Protein AF-A0A2P8CSY3-F1 (afdb_monomer_lite)

Radius of gyration: 19.94 Å; chains: 1; bounding box: 39×19×63 Å

InterPro domains:
  IPR027379 Cardiolipin synthase N-terminal [PF13396] (23-65)

Sequence (76 aa):
MSEEIIAIAGLAAVAAAMIAYVVLIIAAVIGIISARLTGGMKLVWCVLVFLAPFVGSILWFLVGRNNVQPAMYHYH

Foldseek 3Di:
DVVVVVVVVVVVVVVVVVVVLVVVLVVQLCVLVPDPDDPVVSVVSNVCSVCVVVVVVVCCVVPVVVPPDDPPPPPD

pLDDT: mean 87.02, std 9.39, range [57.19, 97.94]

Structure (mmCIF, N/CA/C/O backbone):
data_AF-A0A2P8CSY3-F1
#
_entry.id   AF-A0A2P8CSY3-F1
#
loop_
_atom_site.group_PDB
_atom_site.id
_atom_site.type_symbol
_atom_site.label_atom_id
_atom_site.label_alt_id
_atom_site.label_comp_id
_atom_site.label_asym_id
_atom_site.label_entity_id
_atom_site.label_seq_id
_atom_site.pdbx_PDB_ins_code
_atom_site.Cartn_x
_atom_site.Cartn_y
_atom_site.Cartn_z
_atom_site.occupancy
_atom_site.B_iso_or_equiv
_atom_site.auth_seq_id
_atom_site.auth_comp_id
_atom_site.auth_asym_id
_atom_site.auth_atom_id
_atom_site.pdbx_PDB_model_num
ATOM 1 N N . MET A 1 1 ? 26.654 3.119 -22.579 1.00 70.31 1 MET A N 1
ATOM 2 C CA . MET A 1 1 ? 26.426 4.384 -21.844 1.00 70.31 1 MET A CA 1
ATOM 3 C C . MET A 1 1 ? 24.937 4.651 -21.606 1.00 70.31 1 MET A C 1
ATOM 5 O O . MET A 1 1 ? 24.553 4.739 -20.454 1.00 70.31 1 MET A O 1
ATOM 9 N N . SER A 1 2 ? 24.077 4.748 -22.631 1.00 87.12 2 SER A N 1
ATOM 10 C CA . SER A 1 2 ? 22.632 5.012 -22.443 1.00 87.12 2 SER A CA 1
ATOM 11 C C . SER A 1 2 ? 21.865 3.873 -21.753 1.00 87.12 2 SER A C 1
ATOM 13 O O . SER A 1 2 ? 21.068 4.137 -20.861 1.00 87.12 2 SER A O 1
ATOM 15 N N . GLU A 1 3 ? 22.125 2.614 -22.115 1.00 90.75 3 GLU A N 1
ATOM 16 C CA . GLU A 1 3 ? 21.456 1.442 -21.516 1.00 90.75 3 GLU A CA 1
ATOM 17 C C . GLU A 1 3 ? 21.764 1.284 -20.021 1.00 90.75 3 GLU A C 1
ATOM 19 O O . GLU A 1 3 ? 20.883 0.989 -19.219 1.00 90.75 3 GLU A O 1
ATOM 24 N N . GLU A 1 4 ? 23.009 1.554 -19.632 1.00 93.06 4 GLU A N 1
ATOM 25 C CA . GLU A 1 4 ? 23.461 1.509 -18.240 1.00 93.06 4 GLU A CA 1
ATOM 26 C C . GLU A 1 4 ? 22.780 2.592 -17.391 1.00 93.06 4 GLU A C 1
ATOM 28 O O . GLU A 1 4 ? 22.303 2.313 -16.292 1.00 93.06 4 GLU A O 1
ATOM 33 N N . ILE A 1 5 ? 22.636 3.807 -17.933 1.00 95.62 5 ILE A N 1
ATOM 34 C CA . ILE A 1 5 ? 21.896 4.895 -17.278 1.00 95.62 5 ILE A CA 1
ATOM 35 C C . ILE A 1 5 ? 20.426 4.507 -17.072 1.00 95.62 5 ILE A C 1
ATOM 37 O O . ILE A 1 5 ? 19.881 4.747 -15.995 1.00 95.62 5 ILE A O 1
ATOM 41 N N . ILE A 1 6 ? 19.788 3.881 -18.067 1.00 96.38 6 ILE A N 1
ATOM 42 C CA . ILE A 1 6 ? 18.394 3.420 -17.958 1.00 96.38 6 ILE A CA 1
ATOM 43 C C . ILE A 1 6 ? 18.261 2.350 -16.870 1.00 96.38 6 ILE A C 1
ATOM 45 O O . ILE A 1 6 ? 17.340 2.423 -16.056 1.00 96.38 6 ILE A O 1
ATOM 49 N N . ALA A 1 7 ? 19.184 1.388 -16.814 1.00 95.94 7 ALA A N 1
ATOM 50 C CA . ALA A 1 7 ? 19.169 0.342 -15.795 1.00 95.94 7 ALA A CA 1
ATOM 51 C C . ALA A 1 7 ? 19.328 0.918 -14.377 1.00 95.94 7 ALA A C 1
ATOM 53 O O . ALA A 1 7 ? 18.559 0.570 -13.478 1.00 95.94 7 ALA A O 1
ATOM 54 N N . ILE A 1 8 ? 20.272 1.845 -14.182 1.00 97.31 8 ILE A N 1
ATOM 55 C CA . ILE A 1 8 ? 20.497 2.513 -12.892 1.00 97.31 8 ILE A CA 1
ATOM 56 C C . ILE A 1 8 ? 19.277 3.350 -12.493 1.00 97.31 8 ILE A C 1
ATOM 58 O O . ILE A 1 8 ? 18.830 3.270 -11.349 1.00 97.31 8 ILE A O 1
ATOM 62 N N . ALA A 1 9 ? 18.704 4.117 -13.424 1.00 96.81 9 ALA A N 1
ATOM 63 C CA . ALA A 1 9 ? 17.503 4.908 -13.170 1.00 96.81 9 ALA A CA 1
ATOM 64 C C . ALA A 1 9 ? 16.303 4.019 -12.806 1.00 96.81 9 ALA A C 1
ATOM 66 O O . ALA A 1 9 ? 15.572 4.328 -11.865 1.00 96.81 9 ALA A O 1
ATOM 67 N N . GLY A 1 10 ? 16.133 2.889 -13.498 1.00 97.44 10 GLY A N 1
ATOM 68 C CA . GLY A 1 10 ? 15.106 1.898 -13.187 1.00 97.44 10 GLY A CA 1
ATOM 69 C C . GLY A 1 10 ? 15.276 1.309 -11.787 1.00 97.44 10 GLY A C 1
ATOM 70 O O . GLY A 1 10 ? 14.322 1.282 -11.010 1.00 97.44 10 GLY A O 1
ATOM 71 N N . LEU A 1 11 ? 16.498 0.911 -11.424 1.00 97.75 11 LEU A N 1
ATOM 72 C CA . LEU A 1 11 ? 16.797 0.397 -10.087 1.00 97.75 11 LEU A CA 1
ATOM 73 C C . LEU A 1 11 ? 16.540 1.451 -9.003 1.00 97.75 11 LEU A C 1
ATOM 75 O O . LEU A 1 11 ? 15.913 1.146 -7.988 1.00 97.75 11 LEU A O 1
ATOM 79 N N . ALA A 1 12 ? 16.977 2.692 -9.226 1.00 97.94 12 ALA A N 1
ATOM 80 C CA . ALA A 1 12 ? 16.750 3.799 -8.304 1.00 97.94 12 ALA A CA 1
ATOM 81 C C . ALA A 1 12 ? 15.253 4.091 -8.123 1.00 97.94 12 ALA A C 1
ATOM 83 O O . ALA A 1 12 ? 14.802 4.290 -6.996 1.00 97.94 12 ALA A O 1
ATOM 84 N N . ALA A 1 13 ? 14.469 4.056 -9.205 1.00 97.81 13 ALA A N 1
ATOM 85 C CA . ALA A 1 13 ? 13.023 4.240 -9.148 1.00 97.81 13 ALA A CA 1
ATOM 86 C C . ALA A 1 13 ? 12.335 3.123 -8.347 1.00 97.81 13 ALA A C 1
ATOM 88 O O . ALA A 1 13 ? 11.499 3.413 -7.489 1.00 97.81 13 ALA A O 1
ATOM 89 N N . VAL A 1 14 ? 12.717 1.860 -8.565 1.00 97.56 14 VAL A N 1
ATOM 90 C CA . VAL A 1 14 ? 12.192 0.722 -7.788 1.00 97.56 14 VAL A CA 1
ATOM 91 C C . VAL A 1 14 ? 12.570 0.849 -6.313 1.00 97.56 14 VAL A C 1
ATOM 93 O O . VAL A 1 14 ? 11.711 0.691 -5.445 1.00 97.56 14 VAL A O 1
ATOM 96 N N . ALA A 1 15 ? 13.823 1.190 -6.009 1.00 97.75 15 ALA A N 1
ATOM 97 C CA . ALA A 1 15 ? 14.271 1.402 -4.636 1.00 97.75 15 ALA A CA 1
ATOM 98 C C . ALA A 1 15 ? 13.493 2.541 -3.956 1.00 97.75 15 ALA A C 1
ATOM 100 O O . ALA A 1 15 ? 13.00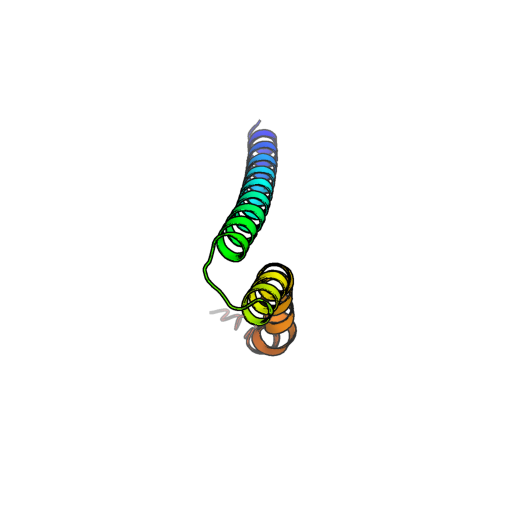4 2.370 -2.839 1.00 97.75 15 ALA A O 1
ATOM 101 N N . ALA A 1 16 ? 13.306 3.672 -4.642 1.00 97.50 16 ALA A N 1
ATOM 102 C CA . ALA A 1 16 ? 12.526 4.799 -4.140 1.00 97.50 16 ALA A CA 1
ATOM 103 C C . ALA A 1 16 ? 11.060 4.416 -3.883 1.00 97.50 16 ALA A C 1
ATOM 105 O O . ALA A 1 16 ? 10.515 4.759 -2.834 1.00 97.50 16 ALA A O 1
ATOM 106 N N . ALA A 1 17 ? 10.437 3.657 -4.790 1.00 96.06 17 ALA A N 1
ATOM 107 C CA . ALA A 1 17 ? 9.073 3.164 -4.615 1.00 96.06 17 ALA A CA 1
ATOM 108 C C . ALA A 1 17 ? 8.951 2.232 -3.397 1.00 96.06 17 ALA A C 1
ATOM 110 O O . ALA A 1 17 ? 8.016 2.370 -2.608 1.00 96.06 17 ALA A O 1
ATOM 111 N N . MET A 1 18 ? 9.919 1.332 -3.194 1.00 95.69 18 MET A N 1
ATOM 112 C CA . MET A 1 18 ? 9.957 0.445 -2.025 1.00 95.69 18 MET A CA 1
ATOM 113 C C . MET A 1 18 ? 10.120 1.227 -0.718 1.00 95.69 18 MET A C 1
ATOM 115 O O . MET A 1 18 ? 9.412 0.958 0.252 1.00 95.69 18 MET A O 1
ATOM 119 N N . ILE A 1 19 ? 11.006 2.227 -0.694 1.00 97.50 19 ILE A N 1
ATOM 120 C CA . ILE A 1 19 ? 11.188 3.104 0.471 1.00 97.50 19 ILE A CA 1
ATOM 121 C C . ILE A 1 19 ? 9.892 3.864 0.768 1.00 97.50 19 ILE A C 1
ATOM 123 O O . ILE A 1 19 ? 9.433 3.865 1.909 1.00 97.50 19 ILE A O 1
ATOM 127 N N . ALA A 1 20 ? 9.269 4.464 -0.249 1.00 95.25 20 ALA A N 1
ATOM 128 C CA . ALA A 1 20 ? 8.006 5.181 -0.097 1.00 95.25 20 ALA A CA 1
ATOM 129 C C . ALA A 1 20 ? 6.896 4.271 0.453 1.00 95.25 20 ALA A C 1
ATOM 131 O O . ALA A 1 20 ? 6.164 4.670 1.359 1.00 95.25 20 ALA A O 1
ATOM 132 N N . TYR A 1 21 ? 6.807 3.030 -0.033 1.00 90.62 21 TYR A N 1
ATOM 133 C CA . TYR A 1 21 ? 5.854 2.040 0.462 1.00 90.62 21 TYR A CA 1
ATOM 134 C C . TYR A 1 21 ? 6.069 1.709 1.948 1.00 90.62 21 TYR A C 1
ATOM 136 O O . TYR A 1 21 ? 5.116 1.717 2.729 1.00 90.62 21 TYR A O 1
ATOM 144 N N . VAL A 1 22 ? 7.318 1.493 2.371 1.00 94.19 22 VAL A N 1
ATOM 145 C CA . VAL A 1 22 ? 7.649 1.249 3.786 1.00 94.19 22 VAL A CA 1
ATOM 146 C C . VAL A 1 22 ? 7.295 2.459 4.654 1.00 94.19 22 VAL A C 1
ATOM 148 O O . VAL A 1 22 ? 6.675 2.298 5.708 1.00 94.19 22 VAL A O 1
ATOM 151 N N . VAL A 1 23 ? 7.629 3.673 4.205 1.00 96.00 23 VAL A N 1
ATOM 152 C CA . VAL A 1 23 ? 7.282 4.917 4.910 1.00 96.00 23 VAL A CA 1
ATOM 153 C C . VAL A 1 23 ? 5.767 5.056 5.065 1.00 96.00 23 VAL A C 1
ATOM 155 O O . VAL A 1 23 ? 5.305 5.399 6.153 1.00 96.00 23 VAL A O 1
ATOM 158 N N . LEU A 1 24 ? 4.988 4.741 4.026 1.00 92.62 24 LEU A N 1
ATOM 159 C CA . LEU A 1 24 ? 3.525 4.768 4.085 1.00 92.62 24 LEU A CA 1
ATOM 160 C C . LEU A 1 24 ? 2.964 3.784 5.116 1.00 92.62 24 LEU A C 1
ATOM 162 O O . LEU A 1 24 ? 2.091 4.170 5.893 1.00 92.62 24 LEU A O 1
ATOM 166 N N . ILE A 1 25 ? 3.478 2.549 5.175 1.00 90.38 25 ILE A N 1
ATOM 167 C CA . ILE A 1 25 ? 3.062 1.570 6.193 1.00 90.38 25 ILE A CA 1
ATOM 168 C C . ILE A 1 25 ? 3.353 2.104 7.597 1.00 90.38 25 ILE A C 1
ATOM 170 O O . ILE A 1 25 ? 2.471 2.092 8.456 1.00 90.38 25 ILE A O 1
ATOM 174 N N . ILE A 1 26 ? 4.572 2.598 7.835 1.00 92.75 26 ILE A N 1
ATOM 175 C CA . ILE A 1 26 ? 4.973 3.122 9.147 1.00 92.75 26 ILE A CA 1
ATOM 176 C C . ILE A 1 26 ? 4.090 4.312 9.540 1.00 92.75 26 ILE A C 1
ATOM 178 O O . ILE A 1 26 ? 3.554 4.339 10.649 1.00 92.75 26 ILE A O 1
ATOM 182 N N . ALA A 1 27 ? 3.890 5.269 8.630 1.00 92.62 27 ALA A N 1
ATOM 183 C CA . ALA A 1 27 ? 3.043 6.433 8.862 1.00 92.62 27 ALA A CA 1
ATOM 184 C C . ALA A 1 27 ? 1.596 6.028 9.184 1.00 92.62 27 ALA A C 1
ATOM 186 O O . ALA A 1 27 ? 0.998 6.572 10.115 1.00 92.62 27 ALA A O 1
ATOM 187 N N . ALA A 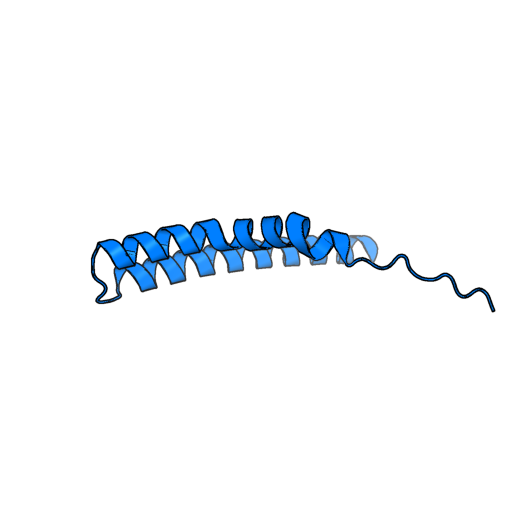1 28 ? 1.051 5.037 8.474 1.00 91.12 28 ALA A N 1
ATOM 188 C CA . ALA A 1 28 ? -0.286 4.522 8.733 1.00 91.12 28 ALA A CA 1
ATOM 189 C C . ALA A 1 28 ? -0.389 3.865 10.119 1.00 91.12 28 ALA A C 1
ATOM 191 O O . ALA A 1 28 ? -1.315 4.170 10.868 1.00 91.12 28 ALA A O 1
ATOM 192 N N . VAL A 1 29 ? 0.582 3.031 10.508 1.00 88.75 29 VAL A N 1
ATOM 193 C CA . VAL A 1 29 ? 0.622 2.404 11.843 1.00 88.75 29 VAL A CA 1
ATOM 194 C C . VAL A 1 29 ? 0.705 3.460 12.949 1.00 88.75 29 VAL A C 1
ATOM 196 O O . VAL A 1 29 ? -0.067 3.401 13.909 1.00 88.75 29 VAL A O 1
ATOM 199 N N . ILE A 1 30 ? 1.581 4.461 12.804 1.00 92.19 30 ILE A N 1
ATOM 200 C CA . ILE A 1 30 ? 1.678 5.581 13.755 1.00 92.19 30 ILE A CA 1
ATOM 201 C C . ILE A 1 30 ? 0.336 6.322 13.839 1.00 92.19 30 ILE A C 1
ATOM 203 O O . ILE A 1 30 ? -0.148 6.595 14.942 1.00 92.19 30 ILE A O 1
ATOM 207 N N . GLY A 1 31 ? -0.303 6.599 12.700 1.00 89.81 31 GLY A N 1
ATOM 208 C CA . GLY A 1 31 ? -1.628 7.219 12.638 1.00 89.81 31 GLY A CA 1
ATOM 209 C C . GLY A 1 31 ? -2.696 6.416 13.385 1.00 89.81 31 GLY A C 1
ATOM 210 O O . GLY A 1 31 ? -3.436 6.969 14.194 1.00 89.81 31 GLY A O 1
ATOM 211 N N . ILE A 1 32 ? -2.735 5.096 13.198 1.00 90.00 32 ILE A N 1
ATOM 212 C CA . ILE A 1 32 ? -3.709 4.209 13.853 1.00 90.00 32 ILE A CA 1
ATOM 213 C C . ILE A 1 32 ? -3.496 4.160 15.369 1.00 90.00 32 ILE A C 1
ATOM 215 O O . ILE A 1 32 ? -4.456 4.239 16.144 1.00 90.00 32 ILE A O 1
ATOM 219 N N . ILE A 1 33 ? -2.242 4.031 15.808 1.00 87.25 33 ILE A N 1
ATOM 220 C CA . ILE A 1 33 ? -1.909 3.945 17.234 1.00 87.25 33 ILE A CA 1
ATOM 221 C C . ILE A 1 33 ? -2.213 5.274 17.932 1.00 87.25 33 ILE A C 1
ATOM 223 O O . ILE A 1 33 ? -2.808 5.259 19.015 1.00 87.25 33 ILE A O 1
ATOM 227 N N . SER A 1 34 ? -1.862 6.400 17.304 1.00 88.44 34 SER A N 1
ATOM 228 C CA . SER A 1 34 ? -2.078 7.749 17.846 1.00 88.44 34 SER A CA 1
ATOM 229 C C . SER A 1 34 ? -3.539 8.207 17.799 1.00 88.44 34 SER A C 1
ATOM 231 O O . SER A 1 34 ? -3.945 9.046 18.606 1.00 88.44 34 SER A O 1
ATOM 233 N N . ALA A 1 35 ? -4.363 7.635 16.918 1.00 86.00 35 ALA A N 1
ATOM 234 C CA . ALA A 1 35 ? -5.771 7.988 16.823 1.00 86.00 35 ALA A CA 1
ATOM 235 C C . ALA A 1 35 ? -6.569 7.572 18.075 1.00 86.00 35 ALA A C 1
ATOM 237 O O . ALA A 1 35 ? -6.382 6.495 18.659 1.00 86.00 35 ALA A O 1
ATOM 238 N N . ARG A 1 36 ? -7.541 8.409 18.461 1.00 84.88 36 ARG A N 1
ATOM 239 C CA . ARG A 1 36 ? -8.529 8.124 19.521 1.00 84.88 36 ARG A CA 1
ATOM 240 C C . ARG A 1 36 ? -9.640 7.202 19.007 1.00 84.88 36 ARG A C 1
ATOM 242 O O . ARG A 1 36 ? -10.814 7.548 19.018 1.00 84.88 36 ARG A O 1
ATOM 249 N N . LEU A 1 37 ? -9.245 6.035 18.516 1.00 85.12 37 LEU A N 1
ATOM 250 C CA . LEU A 1 37 ? -10.146 4.990 18.045 1.00 85.12 37 LEU A CA 1
ATOM 251 C C . LEU A 1 37 ? -10.372 3.943 19.138 1.00 85.12 37 LEU A C 1
ATOM 253 O O . LEU A 1 37 ? -9.488 3.689 19.962 1.00 85.12 37 LEU A O 1
ATOM 257 N N . THR A 1 38 ? -11.540 3.300 19.113 1.00 89.44 38 THR A N 1
ATOM 258 C CA . THR A 1 38 ? -11.797 2.099 19.918 1.00 89.44 38 THR A CA 1
ATOM 259 C C . THR A 1 38 ? -10.819 0.989 19.509 1.00 89.44 38 THR A C 1
ATOM 261 O O . THR A 1 38 ? -10.388 0.928 18.355 1.00 89.44 38 THR A O 1
ATOM 264 N N . GLY A 1 39 ? -10.446 0.101 20.440 1.00 85.00 39 GLY A N 1
ATOM 265 C CA . GLY A 1 39 ? -9.429 -0.933 20.185 1.00 85.00 39 GLY A CA 1
ATOM 266 C C . GLY A 1 39 ? -9.743 -1.811 18.965 1.00 85.00 39 GLY A C 1
ATOM 267 O O . GLY A 1 39 ? -8.864 -2.060 18.144 1.00 85.00 39 GLY A O 1
ATOM 268 N N . GLY A 1 40 ? -11.016 -2.184 18.787 1.00 86.19 40 GLY A N 1
ATOM 269 C CA . GLY A 1 40 ? -11.472 -2.930 17.610 1.00 86.19 40 GLY A CA 1
ATOM 270 C C . GLY A 1 40 ? -11.275 -2.168 16.297 1.00 86.19 40 GLY A C 1
ATOM 271 O O . GLY A 1 40 ? -10.794 -2.739 15.323 1.00 86.19 40 GLY A O 1
ATOM 272 N N . MET A 1 41 ? -11.557 -0.862 16.273 1.00 89.75 41 MET A N 1
ATOM 273 C CA . MET A 1 41 ? -11.384 -0.045 15.068 1.00 89.75 41 MET A CA 1
ATOM 274 C C . MET A 1 41 ? -9.903 0.131 14.696 1.00 89.75 41 MET A C 1
ATOM 276 O O . MET A 1 41 ? -9.569 0.150 13.513 1.00 89.75 41 MET A O 1
ATOM 280 N N . LYS A 1 42 ? -8.995 0.189 15.682 1.00 86.31 42 LYS A N 1
ATOM 281 C CA . LYS A 1 42 ? -7.544 0.173 15.415 1.00 86.31 42 LYS A CA 1
ATOM 282 C C . LYS A 1 42 ? -7.109 -1.123 14.735 1.00 86.31 42 LYS A C 1
ATOM 284 O O . LYS A 1 42 ? -6.334 -1.083 13.784 1.00 86.31 42 LYS A O 1
ATOM 289 N N . LEU A 1 43 ? -7.636 -2.259 15.195 1.00 85.31 43 LEU A N 1
ATOM 290 C CA . LEU A 1 43 ? -7.314 -3.568 14.629 1.00 85.31 43 LEU A CA 1
ATOM 291 C C . LEU A 1 43 ? -7.777 -3.683 13.169 1.00 85.31 43 LEU A C 1
ATOM 293 O O . LEU A 1 43 ? -6.999 -4.124 12.326 1.00 85.31 43 LEU A O 1
ATOM 297 N N . VAL A 1 44 ? -8.988 -3.207 12.855 1.00 90.12 44 VAL A N 1
ATOM 298 C CA . VAL A 1 44 ? -9.503 -3.151 11.473 1.00 90.12 44 VAL A CA 1
ATOM 299 C C . VAL A 1 44 ? -8.567 -2.350 10.569 1.00 90.12 44 VAL A C 1
ATOM 301 O O . VAL A 1 44 ? -8.167 -2.838 9.515 1.00 90.12 44 VAL A O 1
ATOM 304 N N . TRP A 1 45 ? -8.169 -1.147 10.989 1.00 89.31 45 TRP A N 1
ATOM 305 C CA . TRP A 1 45 ? -7.272 -0.316 10.188 1.00 89.31 45 TRP A CA 1
ATOM 306 C C . TRP A 1 45 ? -5.884 -0.931 10.005 1.00 89.31 45 TRP A C 1
ATOM 308 O O . TRP A 1 45 ? -5.348 -0.868 8.900 1.00 89.31 45 TRP A O 1
ATOM 318 N N . CYS A 1 46 ? -5.321 -1.567 11.037 1.00 86.00 46 CYS A N 1
ATOM 319 C CA . CYS A 1 46 ? -4.052 -2.281 10.899 1.00 86.00 46 CYS A CA 1
ATOM 320 C C . CYS A 1 46 ? -4.157 -3.378 9.837 1.00 86.00 46 CYS A C 1
ATOM 322 O O . CYS A 1 46 ? -3.321 -3.436 8.941 1.00 86.00 46 CYS A O 1
AT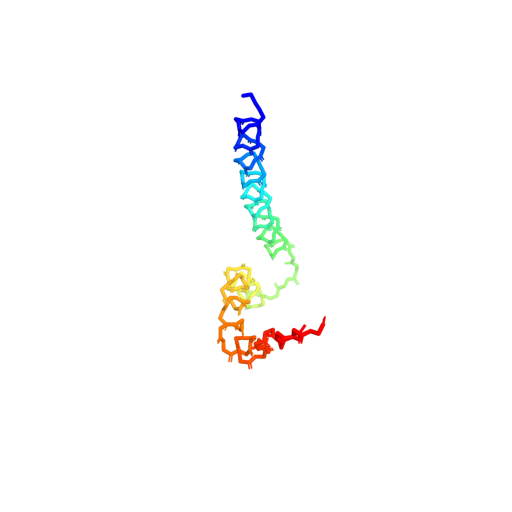OM 324 N N . VAL A 1 47 ? -5.203 -4.206 9.889 1.00 88.00 47 VAL A N 1
ATOM 325 C CA . VAL A 1 47 ? -5.420 -5.269 8.896 1.00 88.00 47 VAL A CA 1
ATOM 326 C C . VAL A 1 47 ? -5.559 -4.686 7.488 1.00 88.00 47 VAL A C 1
ATOM 328 O O . VAL A 1 47 ? -4.928 -5.189 6.561 1.00 88.00 47 VAL A O 1
ATOM 331 N N . LEU A 1 48 ? -6.323 -3.603 7.322 1.00 88.12 48 LEU A N 1
ATOM 332 C CA . LEU A 1 48 ? -6.522 -2.959 6.021 1.00 88.12 48 LEU A CA 1
ATOM 333 C C . LEU A 1 48 ? -5.227 -2.403 5.419 1.00 88.12 48 LEU A C 1
ATOM 335 O O . LEU A 1 48 ? -5.027 -2.561 4.218 1.00 88.12 48 LEU A O 1
ATOM 339 N N . VAL A 1 49 ? -4.336 -1.811 6.222 1.00 89.69 49 VAL A N 1
ATOM 340 C CA . VAL A 1 49 ? -3.027 -1.315 5.749 1.00 89.69 49 VAL A CA 1
ATOM 341 C C . VAL A 1 49 ? -2.209 -2.431 5.096 1.00 89.69 49 VAL A C 1
ATOM 343 O O . VAL A 1 49 ? -1.568 -2.197 4.073 1.00 89.69 49 VAL A O 1
ATOM 346 N N . PHE A 1 50 ? -2.268 -3.649 5.637 1.00 85.88 50 PHE A N 1
ATOM 347 C CA . PHE A 1 50 ? -1.562 -4.796 5.065 1.00 85.88 50 PHE A CA 1
ATOM 348 C C . PHE A 1 50 ? -2.329 -5.472 3.926 1.00 85.88 50 PHE A C 1
ATOM 350 O O . PHE A 1 50 ? -1.700 -5.950 2.985 1.00 85.88 50 PHE A O 1
ATOM 357 N N . LEU A 1 51 ? -3.665 -5.525 3.981 1.00 88.25 51 LEU A N 1
ATOM 358 C CA . LEU A 1 51 ? -4.470 -6.221 2.970 1.00 88.25 51 LEU A CA 1
ATOM 359 C C . LEU A 1 51 ? -4.720 -5.403 1.700 1.00 88.25 51 LEU A C 1
ATOM 361 O O . LEU A 1 51 ? -4.834 -5.995 0.628 1.00 88.25 51 LEU A O 1
ATOM 365 N N . ALA A 1 52 ? -4.800 -4.074 1.788 1.00 87.50 52 ALA A N 1
ATOM 366 C CA . ALA A 1 52 ? -5.071 -3.186 0.655 1.00 87.50 52 ALA A CA 1
ATOM 367 C C . ALA A 1 52 ? -4.255 -3.493 -0.627 1.00 87.50 52 ALA A C 1
ATOM 369 O O . ALA A 1 52 ? -4.874 -3.603 -1.691 1.00 87.50 52 ALA A O 1
ATOM 370 N N . PRO A 1 53 ? -2.919 -3.698 -0.580 1.00 81.69 53 PRO A N 1
ATOM 371 C CA . PRO A 1 53 ? -2.137 -4.035 -1.779 1.00 81.69 53 PRO A CA 1
ATOM 372 C C . PRO A 1 53 ? -2.535 -5.379 -2.418 1.00 81.69 53 PRO A C 1
ATOM 374 O O . PRO A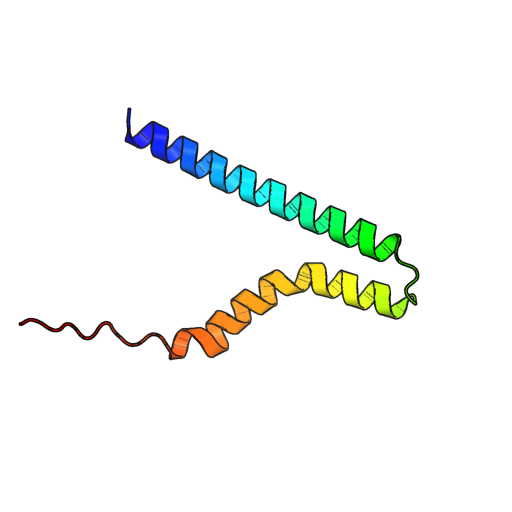 1 53 ? -2.500 -5.525 -3.644 1.00 81.69 53 PRO A O 1
ATOM 377 N N . PHE A 1 54 ? -2.968 -6.354 -1.614 1.00 87.88 54 PHE A N 1
ATOM 378 C CA . PHE A 1 54 ? -3.442 -7.651 -2.106 1.00 87.88 54 PHE A CA 1
ATOM 379 C C . PHE A 1 54 ? -4.861 -7.565 -2.662 1.00 87.88 54 PHE A C 1
ATOM 381 O O . PHE A 1 54 ? -5.169 -8.174 -3.682 1.00 87.88 54 PHE A O 1
ATOM 388 N N . VAL A 1 55 ? -5.731 -6.776 -2.032 1.00 88.50 55 VAL A N 1
ATOM 389 C CA . VAL A 1 55 ? -7.110 -6.590 -2.499 1.00 88.50 55 VAL A CA 1
ATOM 390 C C . VAL A 1 55 ? -7.123 -5.989 -3.902 1.00 88.50 55 VAL A C 1
ATOM 392 O O . VAL A 1 55 ? -7.834 -6.496 -4.765 1.00 88.50 55 VAL A O 1
ATOM 395 N N . GLY A 1 56 ? -6.303 -4.969 -4.170 1.00 85.12 56 GLY A N 1
ATOM 396 C CA . GLY A 1 56 ? -6.219 -4.362 -5.502 1.00 85.12 56 GLY A CA 1
ATOM 397 C C . GLY A 1 56 ? -5.753 -5.343 -6.584 1.00 85.12 56 GLY A C 1
ATOM 398 O O . GLY A 1 56 ? -6.341 -5.407 -7.663 1.00 85.12 56 GLY A O 1
ATOM 399 N N . SER A 1 57 ? -4.739 -6.155 -6.277 1.00 87.56 57 SER A N 1
ATOM 400 C CA . SER A 1 57 ? -4.229 -7.169 -7.207 1.00 87.56 57 SER A CA 1
ATOM 401 C C . SER A 1 57 ? -5.247 -8.289 -7.442 1.00 87.56 57 SER A C 1
ATOM 403 O O . SER A 1 57 ? -5.522 -8.627 -8.592 1.00 87.56 57 SER A O 1
ATOM 405 N N . ILE A 1 58 ? -5.889 -8.802 -6.390 1.00 90.69 58 ILE A N 1
ATOM 406 C CA . ILE A 1 58 ? -6.971 -9.792 -6.504 1.00 90.69 58 ILE A CA 1
ATOM 407 C C . ILE A 1 58 ? -8.134 -9.236 -7.340 1.00 90.69 58 ILE A C 1
ATOM 409 O O . ILE A 1 58 ? -8.593 -9.902 -8.269 1.00 90.69 58 ILE A O 1
ATOM 413 N N . LEU A 1 59 ? -8.582 -8.006 -7.068 1.00 89.25 59 LEU A N 1
ATOM 414 C CA . LEU A 1 59 ? -9.661 -7.355 -7.820 1.00 89.25 59 LEU A CA 1
ATOM 415 C C . LEU A 1 59 ? -9.334 -7.224 -9.309 1.00 89.25 59 LEU A C 1
ATOM 417 O O . LEU A 1 59 ? -10.206 -7.458 -10.147 1.00 89.25 59 LEU A O 1
ATOM 421 N N . TRP A 1 60 ? -8.087 -6.903 -9.658 1.00 87.69 60 TRP A N 1
ATOM 422 C CA . TRP A 1 60 ? -7.659 -6.859 -11.055 1.00 87.69 60 TRP A CA 1
ATOM 423 C C . TRP A 1 60 ? -7.827 -8.214 -11.750 1.00 87.69 60 TRP A C 1
ATOM 425 O O . TRP A 1 60 ? -8.381 -8.281 -12.848 1.00 87.69 60 TRP A O 1
ATOM 435 N N . PHE A 1 61 ? -7.405 -9.305 -11.110 1.00 88.44 61 PHE A N 1
ATOM 436 C CA . PHE A 1 61 ? -7.517 -10.637 -11.706 1.00 88.44 61 PHE A CA 1
ATOM 437 C C . PHE A 1 61 ? -8.959 -11.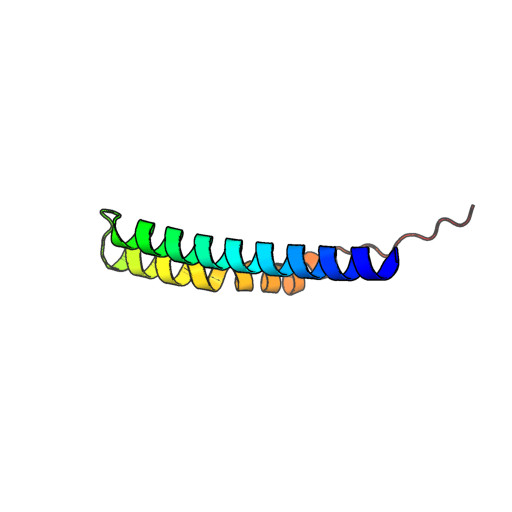139 -11.801 1.00 88.44 61 PHE A C 1
ATOM 439 O O . PHE A 1 61 ? -9.286 -11.830 -12.766 1.00 88.44 61 PHE A O 1
ATOM 446 N N . LEU A 1 62 ? -9.810 -10.793 -10.834 1.00 89.56 62 LEU A N 1
ATOM 447 C CA . LEU A 1 62 ? -11.208 -11.229 -10.812 1.00 89.56 62 LEU A CA 1
ATOM 448 C C . LEU A 1 62 ? -12.106 -10.401 -11.738 1.00 89.56 62 LEU A C 1
ATOM 450 O O . LEU A 1 62 ? -12.979 -10.958 -12.400 1.00 89.56 62 LEU A O 1
ATOM 454 N N . VAL A 1 63 ? -11.904 -9.083 -11.785 1.00 88.50 63 VAL A N 1
ATOM 455 C CA . VAL A 1 63 ? -12.802 -8.145 -12.479 1.00 88.50 63 VAL A CA 1
ATOM 456 C C . VAL A 1 63 ? -12.122 -7.501 -13.685 1.00 88.50 63 VAL A C 1
ATOM 458 O O . VAL A 1 63 ? -12.681 -7.486 -14.780 1.00 88.50 63 VAL A O 1
ATOM 461 N N . GLY A 1 64 ? -10.908 -6.975 -13.511 1.00 78.12 64 GLY A N 1
ATOM 462 C CA . GLY A 1 64 ? -10.198 -6.217 -14.549 1.00 78.12 64 GLY A CA 1
ATOM 463 C C . GLY A 1 64 ? -9.823 -7.057 -15.772 1.00 78.12 64 GLY A C 1
ATOM 464 O O . GLY A 1 64 ? -10.013 -6.618 -16.906 1.00 78.12 64 GLY A O 1
ATOM 465 N N . ARG A 1 65 ? -9.371 -8.298 -15.554 1.00 79.50 65 ARG A N 1
ATOM 466 C CA . ARG A 1 65 ? -8.886 -9.202 -16.611 1.00 79.50 65 ARG A CA 1
ATOM 467 C C . ARG A 1 65 ? -9.898 -9.434 -17.736 1.00 79.50 65 ARG A C 1
ATOM 469 O O . ARG A 1 65 ? -9.501 -9.523 -18.893 1.00 79.50 65 ARG A O 1
ATOM 476 N N . ASN A 1 66 ? -11.185 -9.525 -17.413 1.00 77.19 66 ASN A N 1
ATOM 477 C CA . ASN A 1 66 ? -12.220 -9.873 -18.391 1.00 77.19 66 ASN A CA 1
ATOM 478 C C . ASN A 1 66 ? -12.632 -8.697 -19.293 1.00 77.19 66 ASN A C 1
ATOM 480 O O . ASN A 1 66 ? -13.359 -8.904 -20.257 1.00 77.19 66 ASN A O 1
ATOM 484 N N . ASN A 1 67 ? -12.159 -7.478 -19.007 1.00 72.81 67 ASN A N 1
ATOM 485 C CA . ASN A 1 67 ? -12.484 -6.270 -19.770 1.00 72.81 67 ASN A CA 1
ATOM 486 C C . ASN A 1 67 ? -11.379 -5.852 -20.752 1.00 72.81 67 ASN A C 1
ATOM 488 O O . ASN A 1 67 ? -11.482 -4.802 -21.385 1.00 72.81 67 ASN A O 1
ATOM 492 N N . VAL A 1 68 ? -10.317 -6.652 -20.894 1.00 73.88 68 VAL A N 1
ATOM 493 C CA . VAL A 1 68 ? -9.270 -6.393 -21.887 1.00 73.88 68 VAL A CA 1
ATOM 494 C C . VAL A 1 68 ? -9.819 -6.776 -23.260 1.00 73.88 68 VAL A C 1
ATOM 496 O O . VAL A 1 68 ? -9.767 -7.935 -23.668 1.00 73.88 68 VAL A O 1
ATOM 499 N N . GLN A 1 69 ? -10.390 -5.796 -23.961 1.00 74.12 69 GLN A N 1
ATOM 500 C CA . GLN A 1 69 ? -10.769 -5.951 -25.361 1.00 74.12 69 GLN A CA 1
ATOM 501 C C . GLN A 1 69 ? -9.498 -6.266 -26.160 1.00 74.12 69 GLN A C 1
ATOM 503 O O . GLN A 1 69 ? -8.525 -5.511 -26.061 1.00 74.12 69 GLN A O 1
ATOM 508 N N . PRO A 1 70 ? -9.462 -7.375 -26.923 1.00 68.88 70 PRO A N 1
ATOM 509 C CA . PRO A 1 70 ? -8.348 -7.622 -27.819 1.00 68.88 70 PRO A CA 1
ATOM 510 C C . PRO A 1 70 ? -8.269 -6.427 -28.759 1.00 68.88 70 PRO A C 1
ATOM 512 O O . PRO A 1 70 ? -9.293 -6.023 -29.312 1.00 68.88 70 PRO A O 1
ATOM 515 N N . ALA A 1 71 ? -7.079 -5.832 -28.878 1.00 69.94 71 ALA A N 1
ATOM 516 C CA . ALA A 1 71 ? -6.854 -4.716 -29.780 1.00 69.94 71 ALA A CA 1
ATOM 517 C C . ALA A 1 71 ? -7.395 -5.122 -31.153 1.00 69.94 71 ALA A C 1
ATOM 519 O O . ALA A 1 71 ? -6.871 -6.034 -31.790 1.00 69.94 71 ALA A O 1
ATOM 520 N N . MET A 1 72 ? -8.510 -4.509 -31.553 1.00 68.81 72 MET A N 1
ATOM 521 C CA . MET A 1 72 ? -9.095 -4.720 -32.865 1.00 68.81 72 MET A CA 1
ATOM 522 C C . MET A 1 72 ? -8.069 -4.203 -33.863 1.00 68.81 72 MET A C 1
ATOM 524 O O . MET A 1 72 ? -7.981 -2.997 -34.083 1.00 68.81 72 MET A O 1
ATOM 528 N N . TYR A 1 73 ? -7.266 -5.111 -34.416 1.00 60.94 73 TYR A N 1
ATOM 529 C CA . TYR A 1 73 ? -6.318 -4.846 -35.486 1.00 60.94 73 TYR A CA 1
ATOM 530 C C . TYR A 1 73 ? -7.087 -4.338 -36.712 1.00 60.94 73 TYR A C 1
ATOM 532 O O . TYR A 1 73 ? -7.469 -5.109 -37.590 1.00 60.94 73 TYR A O 1
ATOM 540 N N . HIS A 1 74 ? -7.358 -3.035 -36.753 1.00 61.53 74 HIS A N 1
ATOM 541 C CA . HIS A 1 74 ? -7.838 -2.356 -37.947 1.00 61.53 74 HIS A CA 1
ATOM 542 C C . HIS A 1 74 ? -6.638 -2.183 -38.878 1.00 61.53 74 HIS A C 1
ATOM 544 O O . HIS A 1 74 ? -5.923 -1.186 -38.824 1.00 61.53 74 HIS A O 1
ATOM 550 N N . TYR A 1 75 ? -6.386 -3.214 -39.685 1.00 57.19 75 TYR A N 1
ATOM 551 C CA . TYR A 1 75 ? -5.566 -3.118 -40.886 1.00 57.19 75 TYR A CA 1
ATOM 552 C C . TYR A 1 75 ? -6.397 -2.425 -41.973 1.00 57.1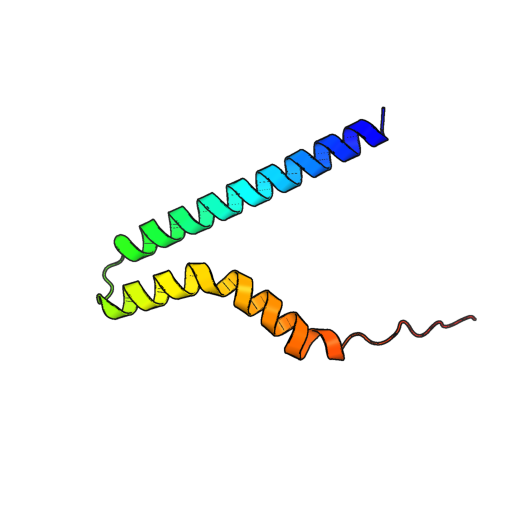9 75 TYR A C 1
ATOM 554 O O . TYR A 1 75 ? -7.188 -3.083 -42.655 1.00 57.19 75 TYR A O 1
ATOM 562 N N . HIS A 1 76 ? -6.234 -1.110 -42.115 1.00 66.62 76 HIS A N 1
ATOM 563 C CA . HIS A 1 76 ? -6.721 -0.331 -43.256 1.00 66.62 76 HIS A CA 1
ATOM 564 C C . HIS A 1 76 ? -5.617 0.610 -43.729 1.00 66.62 76 HIS A C 1
ATOM 566 O O . HIS A 1 76 ? -4.974 1.229 -42.850 1.00 66.62 76 HIS A O 1
#

Secondary structure (DSSP, 8-state):
-HHHHHHHHHHHHHHHHHHHHHHHHHHHHHHHHHS---HHHHHHHHHHHHHHHHHHHHHHHHTGGGG---------

Organism: NCBI:txid645275